Protein AF-A0A6S6UCR0-F1 (afdb_monomer)

Radius of gyration: 27.58 Å; Cα contacts (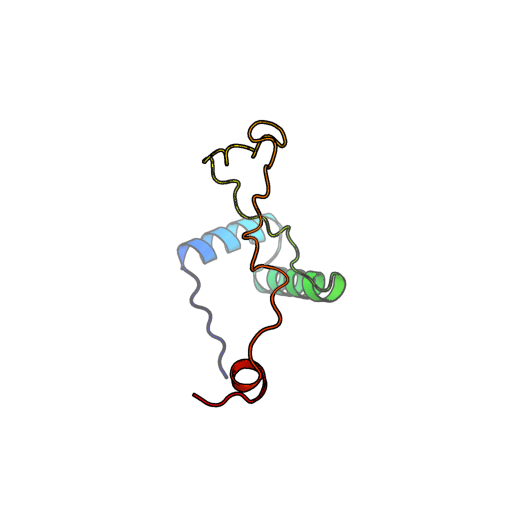8 Å, |Δi|>4): 17; chains: 1; bounding box: 62×42×58 Å

Organism: NCBI:txid298394

Foldseek 3Di:
DDPDDDDDPVNQVVVQVVQVVVVHGPVVVVVVQVVCCVVVVDGNDDDDDPPPPPPPPPPPPPPPPDPPPDDPCPPPDDDPCVVVVPD

Mean predicted aligned error: 16.7 Å

Sequence (87 aa):
MSNTTRVEPELKGNAERILNQLGMNTTQAINIFLKQVELHKGLPFDVQLPLSSEATPQRQSGLHQGVMSMSDDFDEPLDNEFWLGKT

Solvent-accessible surface area (backbone atoms only — not comparable to full-atom values): 5931 Å² total; per-residue (Å²): 134,86,88,76,78,89,70,57,68,66,61,51,53,53,52,50,54,54,35,48,76,72,74,41,52,70,69,58,54,52,52,50,51,53,48,39,24,67,74,67,76,43,74,86,59,89,89,69,79,78,80,63,89,65,75,70,76,74,79,64,88,71,79,67,77,76,76,75,75,68,60,90,66,72,81,54,77,76,59,70,51,73,78,67,70,69,126

Nearest PDB structures (foldseek):
  4ml0-assembly2_E  TM=7.922E-01  e=4.763E-02  Escherichia coli B str. REL606
  4q2u-assembly1_A  TM=7.935E-01  e=6.423E-02  Escherichia coli K-12
  4fxe-assembly1_A-2  TM=8.267E-01  e=1.697E-01  Escherichia coli K-12

InterPro domains:
  IPR007337 RelB antitoxin/Antitoxin DinJ [PF04221] (5-73)
  IPR007337 RelB antitoxin/Antitoxin DinJ [PTHR38781] (4-66)
  IPR007337 RelB antitoxin/Antitoxin DinJ [TIGR02384] (4-61)
  IPR013321 Arc-type ribbon-helix-helix [G3DSA:1.10.1220.10] (2-76)

Structure (mmCIF, N/CA/C/O backbone):
data_AF-A0A6S6UCR0-F1
#
_entry.id   AF-A0A6S6UCR0-F1
#
loop_
_atom_site.group_PDB
_atom_site.id
_atom_site.type_symbol
_atom_site.label_atom_id
_atom_site.label_alt_id
_atom_site.label_comp_id
_atom_site.label_asym_id
_atom_site.label_entity_id
_atom_site.label_seq_id
_atom_site.pdbx_PDB_ins_code
_atom_site.Cartn_x
_atom_site.Cartn_y
_atom_site.Cartn_z
_atom_site.occupancy
_atom_site.B_iso_or_equiv
_atom_site.auth_seq_id
_atom_site.auth_comp_id
_atom_site.auth_asym_id
_atom_site.auth_atom_id
_atom_site.pdbx_PDB_model_num
ATOM 1 N N . MET A 1 1 ? 9.473 4.360 16.049 1.00 45.34 1 MET A N 1
ATOM 2 C CA . MET A 1 1 ? 8.946 5.060 14.858 1.00 45.34 1 MET A CA 1
ATOM 3 C C . MET A 1 1 ? 7.512 4.597 14.635 1.00 45.34 1 MET A C 1
ATOM 5 O O . MET A 1 1 ? 7.324 3.446 14.264 1.00 45.34 1 MET A O 1
ATOM 9 N N . SER A 1 2 ? 6.505 5.426 14.911 1.00 39.12 2 SER A N 1
ATOM 10 C CA . SER A 1 2 ? 5.110 5.069 14.616 1.00 39.12 2 SER A CA 1
ATOM 11 C C . SER A 1 2 ? 4.790 5.479 13.180 1.00 39.12 2 SER A C 1
ATOM 13 O O . SER A 1 2 ? 4.649 6.666 12.899 1.00 39.12 2 SER A O 1
ATOM 15 N N . ASN A 1 3 ? 4.714 4.512 12.263 1.00 51.47 3 ASN A N 1
ATOM 16 C CA . ASN A 1 3 ? 4.242 4.747 10.897 1.00 51.47 3 ASN A CA 1
ATOM 17 C C . ASN A 1 3 ? 2.713 4.887 10.932 1.00 51.47 3 ASN A C 1
ATOM 19 O O . ASN A 1 3 ? 1.990 3.898 10.857 1.00 51.47 3 ASN A O 1
ATOM 23 N N . THR A 1 4 ? 2.222 6.108 11.141 1.00 44.78 4 THR A N 1
ATOM 24 C CA . THR A 1 4 ? 0.789 6.405 11.046 1.00 44.78 4 THR A CA 1
ATOM 25 C C . THR A 1 4 ? 0.519 7.015 9.680 1.00 44.78 4 THR A C 1
ATOM 27 O O . THR A 1 4 ? 0.729 8.202 9.446 1.00 44.78 4 THR A O 1
ATOM 30 N N . THR A 1 5 ? 0.084 6.182 8.740 1.00 64.00 5 THR A N 1
ATOM 31 C CA . THR A 1 5 ? -0.387 6.655 7.439 1.00 64.00 5 THR A CA 1
ATOM 32 C C . THR A 1 5 ? -1.773 7.266 7.631 1.00 64.00 5 THR A C 1
ATOM 34 O O . THR A 1 5 ? -2.697 6.586 8.081 1.00 64.00 5 THR A O 1
ATOM 37 N N . ARG A 1 6 ? -1.935 8.558 7.322 1.00 78.25 6 ARG A N 1
ATOM 38 C CA . ARG A 1 6 ? -3.267 9.168 7.238 1.00 78.25 6 ARG A CA 1
ATOM 39 C C . ARG A 1 6 ? -3.985 8.552 6.041 1.00 78.25 6 ARG A C 1
ATOM 41 O O . ARG A 1 6 ? -3.614 8.814 4.903 1.00 78.25 6 ARG A O 1
ATOM 48 N N . VAL A 1 7 ? -4.986 7.724 6.318 1.00 84.06 7 VAL A N 1
ATOM 49 C CA . VAL A 1 7 ? -5.911 7.191 5.315 1.00 84.06 7 VAL A CA 1
ATOM 50 C C . VAL A 1 7 ? -7.204 7.983 5.422 1.00 84.06 7 VAL A C 1
ATOM 52 O O . VAL A 1 7 ? -7.721 8.185 6.523 1.00 84.06 7 VAL A O 1
ATOM 55 N N . GLU A 1 8 ? -7.708 8.450 4.287 1.00 90.62 8 GLU A N 1
ATOM 56 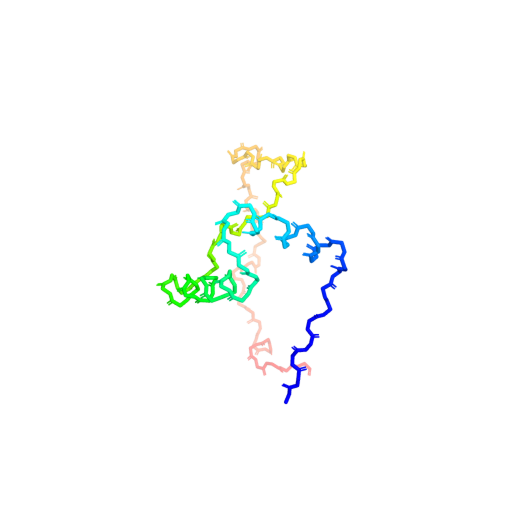C CA . GLU A 1 8 ? -8.970 9.175 4.230 1.00 90.62 8 GLU A CA 1
ATOM 57 C C . GLU A 1 8 ? -10.131 8.278 4.711 1.00 90.62 8 GLU A C 1
ATOM 59 O O . GLU A 1 8 ? -10.199 7.109 4.312 1.00 90.62 8 GLU A O 1
ATOM 64 N N . PRO A 1 9 ? -11.038 8.770 5.581 1.00 89.19 9 PR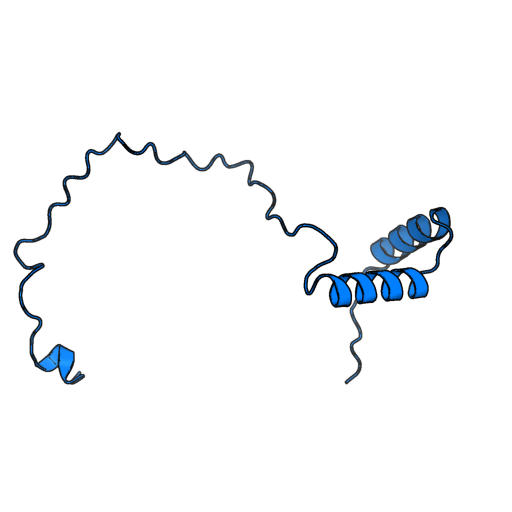O A N 1
ATOM 65 C CA . PRO A 1 9 ? -12.096 7.941 6.162 1.00 89.19 9 PRO A CA 1
ATOM 66 C C . PRO A 1 9 ? -13.008 7.292 5.117 1.00 89.19 9 PRO A C 1
ATOM 68 O O . PRO A 1 9 ? -13.377 6.127 5.271 1.00 89.19 9 PRO A O 1
ATOM 71 N N . GLU A 1 10 ? -13.329 8.013 4.039 1.00 92.56 10 GLU A N 1
ATOM 72 C CA . GLU A 1 10 ? -14.141 7.480 2.940 1.00 92.56 10 GLU A CA 1
ATOM 73 C C . GLU A 1 10 ? -13.420 6.361 2.189 1.00 92.56 10 GLU A C 1
ATOM 75 O O . GLU A 1 10 ? -13.996 5.293 1.975 1.00 92.56 10 GLU A O 1
ATOM 80 N N . LEU A 1 11 ? -12.139 6.559 1.856 1.00 92.88 11 LEU A N 1
ATOM 81 C CA . LEU A 1 11 ? -11.315 5.535 1.212 1.00 92.88 11 LEU A CA 1
ATOM 82 C C . LEU A 1 11 ? -11.267 4.257 2.057 1.00 92.88 11 LEU A C 1
ATOM 84 O O . LEU A 1 11 ? -11.466 3.160 1.533 1.00 92.88 11 LEU A O 1
ATOM 88 N N . LYS A 1 12 ? -11.054 4.398 3.371 1.00 90.06 12 LYS A N 1
ATOM 89 C CA . LYS A 1 12 ? -11.044 3.268 4.305 1.00 90.06 12 LYS A CA 1
ATOM 90 C C . LYS A 1 12 ? -12.393 2.546 4.333 1.00 90.06 12 LYS A C 1
ATOM 92 O O . LYS A 1 12 ? -12.421 1.326 4.199 1.00 90.06 12 LYS A O 1
ATOM 97 N N . GLY A 1 13 ? -13.497 3.282 4.470 1.00 94.38 13 GLY A N 1
ATOM 98 C CA . GLY A 1 13 ? -14.838 2.696 4.517 1.00 94.38 13 GLY A CA 1
ATOM 99 C C . GLY A 1 13 ? -15.213 1.964 3.224 1.00 94.38 13 GLY A C 1
ATOM 100 O O . GLY A 1 13 ? -15.774 0.868 3.267 1.00 94.38 13 GLY A O 1
ATOM 101 N N . ASN A 1 14 ? -14.850 2.527 2.069 1.00 96.44 14 ASN A N 1
ATOM 102 C CA . ASN A 1 14 ? -15.074 1.900 0.768 1.00 96.44 14 ASN A CA 1
ATOM 103 C C . ASN A 1 14 ? -14.249 0.617 0.611 1.00 96.44 14 ASN A C 1
ATOM 105 O O . ASN A 1 14 ? -14.798 -0.420 0.233 1.00 96.44 14 ASN A O 1
ATOM 109 N N . ALA A 1 15 ? -12.960 0.661 0.958 1.00 96.00 15 ALA A N 1
ATOM 110 C CA . ALA A 1 15 ? -12.093 -0.511 0.923 1.00 96.00 15 ALA A CA 1
ATOM 111 C C . ALA A 1 15 ? -12.612 -1.626 1.847 1.00 96.00 15 ALA A C 1
ATOM 113 O O . ALA A 1 15 ? -12.730 -2.770 1.418 1.00 96.00 15 ALA A O 1
ATOM 114 N N . GLU A 1 16 ? -13.005 -1.300 3.082 1.00 96.12 16 GLU A N 1
ATOM 115 C CA . GLU A 1 16 ? -13.560 -2.270 4.035 1.00 96.12 16 GLU A CA 1
ATOM 116 C C . GLU A 1 16 ? -14.845 -2.927 3.518 1.00 96.12 16 GLU A C 1
ATOM 118 O O . GLU A 1 16 ? -15.018 -4.137 3.664 1.00 96.12 16 GLU A O 1
ATOM 123 N N . ARG A 1 17 ? -15.736 -2.176 2.858 1.00 97.50 17 ARG A N 1
ATOM 124 C CA . ARG A 1 17 ? -16.942 -2.753 2.237 1.00 97.50 17 ARG A CA 1
ATOM 125 C C . ARG A 1 17 ? -16.598 -3.761 1.143 1.00 97.50 17 ARG A C 1
ATOM 127 O O . ARG A 1 17 ? -17.208 -4.826 1.113 1.00 97.50 17 ARG A O 1
ATOM 134 N N . ILE A 1 18 ? -15.635 -3.446 0.278 1.00 97.81 18 ILE A N 1
ATOM 135 C CA . ILE A 1 18 ? -15.199 -4.343 -0.803 1.00 97.81 18 ILE A CA 1
ATOM 136 C C . ILE A 1 18 ? -14.547 -5.602 -0.220 1.00 97.81 18 ILE A C 1
ATOM 138 O O . ILE A 1 18 ? -14.908 -6.712 -0.598 1.00 97.81 18 ILE A O 1
ATOM 142 N N . LEU A 1 19 ? -13.639 -5.451 0.746 1.00 97.50 19 LEU A N 1
ATOM 143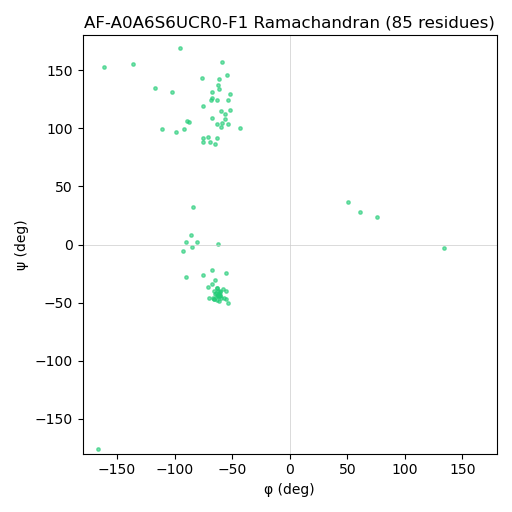 C CA . LEU A 1 19 ? -12.971 -6.585 1.392 1.00 97.50 19 LEU A CA 1
ATOM 144 C C . LEU A 1 19 ? -13.967 -7.514 2.100 1.00 97.50 19 LEU A C 1
ATOM 146 O O . LEU A 1 19 ? -13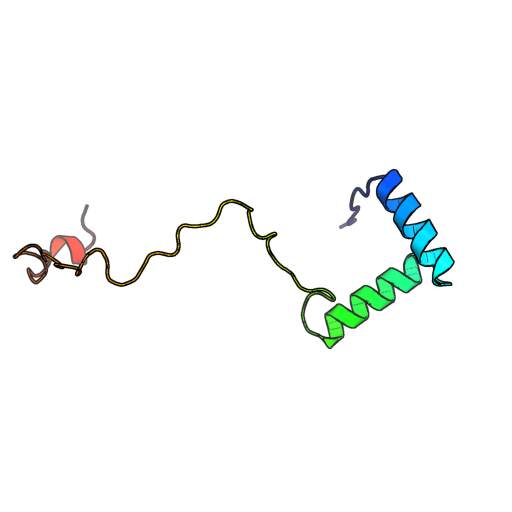.875 -8.733 1.956 1.00 97.50 19 LEU A O 1
ATOM 150 N N . ASN A 1 20 ? -14.973 -6.954 2.776 1.00 97.12 20 ASN A N 1
ATOM 151 C CA . ASN A 1 20 ? -16.029 -7.744 3.409 1.00 97.12 20 ASN A CA 1
ATOM 152 C C . ASN A 1 20 ? -16.859 -8.537 2.386 1.00 97.12 20 ASN A C 1
ATOM 154 O O . ASN A 1 20 ? -17.215 -9.682 2.656 1.00 97.12 20 ASN A O 1
ATOM 158 N N . GLN A 1 21 ? -17.134 -7.975 1.202 1.00 97.88 21 GLN A N 1
ATOM 159 C CA . GLN A 1 21 ? -17.790 -8.714 0.110 1.00 97.88 21 GLN A CA 1
ATOM 160 C C . GLN A 1 21 ? -16.919 -9.861 -0.420 1.00 97.88 21 GLN A C 1
ATOM 162 O O . GLN A 1 21 ? -17.447 -10.889 -0.835 1.00 97.88 21 GLN A O 1
ATOM 167 N N . LEU A 1 22 ? -15.594 -9.711 -0.354 1.00 96.81 22 LEU A N 1
ATOM 168 C CA . LEU A 1 22 ? -14.619 -10.762 -0.660 1.00 96.81 22 LEU A CA 1
ATOM 169 C C . LEU A 1 22 ? -14.408 -11.751 0.504 1.00 96.81 22 LEU A C 1
ATOM 171 O O . LEU A 1 22 ? -13.589 -12.661 0.389 1.00 96.81 22 LEU A O 1
ATOM 175 N N . GLY A 1 23 ? -15.131 -11.596 1.618 1.00 96.88 23 GLY A N 1
ATOM 176 C CA . GLY A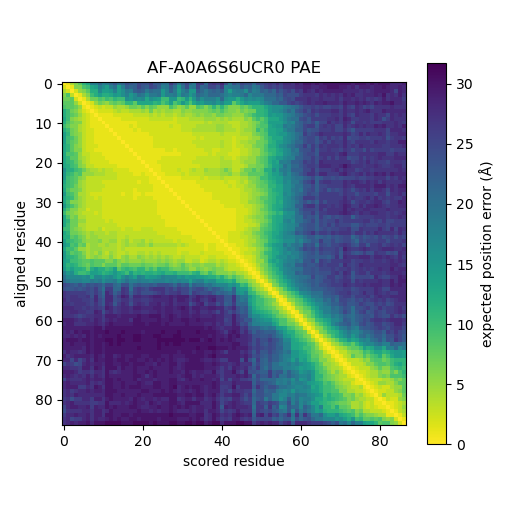 1 23 ? -15.054 -12.490 2.775 1.00 96.88 23 GLY A CA 1
ATOM 177 C C . GLY A 1 23 ? -13.803 -12.300 3.635 1.00 96.88 23 GLY A C 1
ATOM 178 O O . GLY A 1 23 ? -13.404 -13.233 4.331 1.00 96.88 23 GLY A O 1
ATOM 179 N N . MET A 1 24 ? -13.173 -11.122 3.595 1.00 96.56 24 MET A N 1
ATOM 180 C CA . MET A 1 24 ? -11.944 -10.845 4.338 1.00 96.56 24 MET A CA 1
ATOM 181 C C . MET A 1 24 ? -11.936 -9.483 5.028 1.00 96.56 24 MET A C 1
ATOM 183 O O . MET A 1 24 ? -12.604 -8.541 4.616 1.00 96.56 24 MET A O 1
ATOM 187 N N . ASN A 1 25 ? -11.141 -9.372 6.092 1.00 95.94 25 ASN A N 1
ATOM 188 C CA . ASN A 1 25 ? -10.928 -8.107 6.795 1.00 95.94 25 ASN A CA 1
ATOM 189 C C . ASN A 1 25 ? -9.660 -7.382 6.309 1.00 95.94 25 ASN A C 1
ATOM 191 O O . ASN A 1 25 ? -8.805 -7.948 5.624 1.00 95.94 25 ASN A O 1
ATOM 195 N N . THR A 1 26 ? -9.505 -6.122 6.721 1.00 94.31 26 THR A N 1
ATOM 196 C CA . THR A 1 26 ? -8.360 -5.271 6.361 1.00 94.31 26 THR A CA 1
ATOM 197 C C . THR A 1 26 ? -7.012 -5.902 6.717 1.00 94.31 26 THR A C 1
ATOM 199 O O . THR A 1 26 ? -6.074 -5.829 5.930 1.00 94.31 26 THR A O 1
ATOM 202 N N . THR A 1 27 ? -6.898 -6.567 7.870 1.00 95.44 27 THR A N 1
ATOM 203 C CA . THR A 1 27 ? -5.651 -7.224 8.294 1.00 95.44 27 THR A CA 1
ATOM 204 C C . THR A 1 27 ? -5.268 -8.371 7.360 1.00 95.44 27 THR A C 1
ATOM 206 O O . THR A 1 27 ? -4.105 -8.494 6.982 1.00 95.44 27 THR A O 1
ATOM 209 N N . GLN A 1 28 ? -6.235 -9.194 6.952 1.00 97.19 28 GLN A N 1
ATOM 210 C CA . GLN A 1 28 ? -6.010 -10.273 5.991 1.00 97.19 28 GLN A CA 1
ATOM 211 C C . GLN A 1 28 ? -5.578 -9.718 4.631 1.00 97.19 28 GLN A C 1
ATOM 213 O O . GLN A 1 28 ? -4.596 -10.199 4.069 1.00 97.19 28 GLN A O 1
ATOM 218 N N . ALA A 1 29 ? -6.243 -8.668 4.145 1.00 96.31 29 ALA A N 1
ATOM 219 C CA . ALA A 1 29 ? -5.882 -8.012 2.891 1.00 96.31 29 ALA A CA 1
ATOM 220 C C . ALA A 1 29 ? -4.458 -7.431 2.921 1.00 96.31 29 ALA A C 1
ATOM 222 O O . ALA A 1 29 ? -3.688 -7.639 1.985 1.00 96.31 29 ALA A O 1
ATOM 223 N N . ILE A 1 30 ? -4.069 -6.771 4.021 1.00 95.12 30 ILE A N 1
ATOM 224 C CA . ILE A 1 30 ? -2.703 -6.258 4.214 1.00 95.12 30 ILE A CA 1
ATOM 225 C C . ILE A 1 30 ? -1.684 -7.404 4.199 1.00 95.12 30 ILE A C 1
ATOM 227 O O . ILE A 1 30 ? -0.655 -7.298 3.537 1.00 95.12 30 ILE A O 1
ATOM 231 N N . ASN A 1 31 ? -1.968 -8.519 4.876 1.00 96.75 31 ASN A N 1
ATOM 232 C CA . ASN A 1 31 ? -1.073 -9.678 4.869 1.00 96.75 31 ASN A CA 1
ATOM 233 C C . ASN A 1 31 ? -0.889 -10.256 3.460 1.00 96.75 31 ASN A C 1
ATOM 235 O O . ASN A 1 31 ? 0.234 -10.578 3.073 1.00 96.75 31 ASN A O 1
ATOM 239 N N . ILE A 1 32 ? -1.971 -10.359 2.683 1.00 96.50 32 ILE A N 1
AT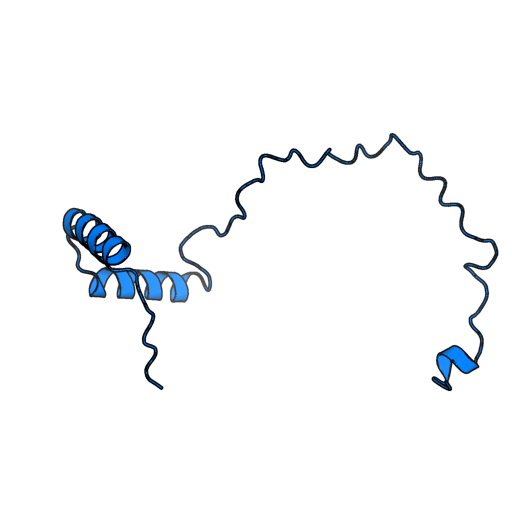OM 240 C CA . ILE A 1 32 ? -1.920 -10.825 1.292 1.00 96.50 32 ILE A CA 1
ATOM 241 C C . ILE A 1 32 ? -1.090 -9.860 0.442 1.00 96.50 32 ILE A C 1
ATOM 243 O O . ILE A 1 32 ? -0.185 -10.304 -0.261 1.00 96.50 32 ILE A O 1
ATOM 247 N N . PHE A 1 33 ? -1.339 -8.552 0.550 1.00 96.12 33 PHE A N 1
ATOM 248 C CA . PHE A 1 33 ? -0.571 -7.520 -0.148 1.00 96.12 33 PHE A CA 1
ATOM 249 C C . PHE A 1 33 ? 0.934 -7.652 0.127 1.00 96.12 33 PHE A C 1
ATOM 251 O O . PHE A 1 33 ? 1.732 -7.734 -0.804 1.00 96.12 33 PHE A O 1
ATOM 258 N N . LEU A 1 34 ? 1.325 -7.755 1.401 1.00 97.00 34 LEU A N 1
ATOM 259 C CA . LEU A 1 34 ? 2.729 -7.896 1.794 1.00 97.00 34 LEU A CA 1
ATOM 260 C C . LEU A 1 34 ? 3.350 -9.197 1.275 1.00 97.00 34 LEU A C 1
ATOM 262 O O . LEU A 1 34 ? 4.501 -9.196 0.842 1.00 97.00 34 LEU A O 1
ATOM 266 N N . LYS A 1 35 ? 2.590 -10.299 1.266 1.00 97.56 35 LYS A N 1
ATOM 267 C CA . LYS A 1 35 ? 3.055 -11.568 0.695 1.00 97.56 35 LYS A CA 1
ATOM 268 C C . LYS A 1 35 ? 3.268 -11.487 -0.809 1.00 97.56 35 LYS A C 1
ATOM 270 O O . LYS A 1 35 ? 4.262 -12.013 -1.297 1.00 97.56 35 LYS A O 1
ATOM 275 N N . GLN A 1 36 ? 2.389 -10.804 -1.534 1.00 98.06 36 GLN A N 1
ATOM 276 C CA . GLN A 1 36 ? 2.579 -10.580 -2.965 1.00 98.06 36 GLN A CA 1
ATOM 277 C C . GLN A 1 36 ? 3.832 -9.733 -3.232 1.00 98.06 36 GLN A C 1
ATOM 279 O O . GLN A 1 36 ? 4.636 -10.091 -4.089 1.00 98.06 36 GLN A O 1
ATOM 284 N N . VAL A 1 37 ? 4.072 -8.687 -2.435 1.00 97.56 37 VAL A N 1
ATOM 285 C CA . VAL A 1 37 ? 5.307 -7.890 -2.532 1.00 97.56 37 VAL A CA 1
ATOM 286 C C . VAL A 1 37 ? 6.555 -8.745 -2.281 1.00 97.56 37 VAL A C 1
ATOM 288 O O . VAL A 1 37 ? 7.531 -8.667 -3.028 1.00 97.56 37 VAL A O 1
ATOM 291 N N . GLU A 1 38 ? 6.526 -9.597 -1.253 1.00 97.62 38 GLU A N 1
ATOM 292 C CA . GLU A 1 38 ? 7.634 -10.495 -0.915 1.00 97.62 38 GLU A CA 1
ATOM 293 C C . GLU A 1 38 ? 7.936 -11.508 -2.031 1.00 97.62 38 GLU A C 1
ATOM 295 O O . GLU A 1 38 ? 9.113 -11.728 -2.342 1.00 97.62 38 GLU A O 1
ATOM 300 N N . LEU A 1 39 ? 6.891 -12.106 -2.617 1.00 97.69 39 LEU A N 1
ATOM 301 C CA . LEU A 1 39 ? 6.986 -13.125 -3.665 1.00 97.69 39 LEU A CA 1
ATOM 302 C C . LEU A 1 39 ? 7.480 -12.544 -4.990 1.00 97.69 39 LEU A C 1
ATOM 304 O O . LEU A 1 39 ? 8.370 -13.115 -5.615 1.00 97.69 39 LEU A O 1
ATOM 308 N N . HIS A 1 40 ? 6.929 -11.403 -5.399 1.00 96.31 40 HIS A N 1
ATOM 309 C CA . HIS A 1 40 ? 7.187 -10.817 -6.714 1.00 96.31 40 HIS A CA 1
ATOM 310 C C . HIS A 1 40 ? 8.337 -9.806 -6.722 1.00 96.31 40 HIS A C 1
ATOM 312 O O . HIS A 1 40 ? 8.714 -9.330 -7.789 1.00 96.31 40 HIS A O 1
ATOM 318 N N . LYS A 1 41 ? 8.906 -9.473 -5.552 1.00 95.25 41 LYS A N 1
ATOM 319 C CA . LYS A 1 41 ? 9.947 -8.438 -5.396 1.00 95.25 41 LYS A CA 1
ATOM 320 C C . LYS A 1 41 ? 9.552 -7.111 -6.061 1.00 95.25 41 LYS A C 1
ATOM 322 O O . LYS A 1 41 ? 10.391 -6.409 -6.616 1.00 95.25 41 LYS A O 1
ATOM 327 N N . GLY A 1 42 ? 8.266 -6.775 -5.992 1.00 93.62 42 GLY A N 1
ATOM 328 C CA . GLY A 1 42 ? 7.664 -5.645 -6.692 1.00 93.62 42 GLY A CA 1
ATOM 329 C C . GLY A 1 42 ? 6.265 -5.334 -6.169 1.00 93.62 42 GLY A C 1
ATOM 330 O O . GLY A 1 42 ? 5.812 -5.935 -5.196 1.00 93.62 42 GLY A O 1
ATOM 331 N N . LEU A 1 43 ? 5.581 -4.375 -6.791 1.00 95.50 43 LEU A N 1
ATOM 332 C CA . LEU A 1 43 ? 4.202 -4.046 -6.430 1.00 95.50 43 LEU A CA 1
ATOM 333 C C . LEU A 1 43 ? 3.231 -5.099 -6.984 1.00 95.50 43 LEU A C 1
ATOM 335 O O . LEU A 1 43 ? 3.435 -5.590 -8.092 1.00 95.50 43 LEU A O 1
ATOM 339 N N . PRO A 1 44 ? 2.161 -5.443 -6.246 1.00 92.88 44 PRO A N 1
ATOM 340 C CA . PRO A 1 44 ? 1.216 -6.485 -6.640 1.00 92.88 44 PRO A CA 1
ATOM 341 C C . PRO A 1 44 ? 0.136 -5.966 -7.602 1.00 92.88 44 PRO A C 1
ATOM 343 O O . PRO A 1 44 ? -1.019 -6.381 -7.545 1.00 92.88 44 PRO A O 1
ATOM 346 N N . PHE A 1 45 ? 0.501 -4.994 -8.428 1.00 92.06 45 PHE A N 1
ATOM 347 C CA . PHE A 1 45 ? -0.305 -4.398 -9.479 1.00 92.06 45 PHE A CA 1
ATOM 348 C C . PHE A 1 45 ? 0.632 -3.685 -10.455 1.00 92.06 45 PHE A C 1
ATOM 350 O O . PHE A 1 45 ? 1.711 -3.225 -10.068 1.00 92.06 45 PHE A O 1
ATOM 357 N N . ASP A 1 46 ? 0.208 -3.572 -11.710 1.00 88.38 46 ASP A N 1
ATOM 358 C CA . ASP A 1 46 ? 0.981 -2.868 -12.726 1.00 88.38 46 ASP A CA 1
ATOM 359 C C . ASP A 1 46 ? 1.031 -1.369 -12.424 1.00 88.38 46 ASP A C 1
ATOM 361 O O . ASP A 1 46 ? 0.005 -0.704 -12.265 1.00 88.38 46 ASP A O 1
ATOM 365 N N . VAL A 1 47 ? 2.243 -0.818 -12.372 1.00 86.19 47 VAL A N 1
ATOM 366 C CA . VAL A 1 47 ? 2.454 0.623 -12.227 1.00 86.19 47 VAL A CA 1
ATOM 367 C C . VAL A 1 47 ? 2.561 1.227 -13.615 1.00 86.19 47 VAL A C 1
ATOM 369 O O . VAL A 1 47 ? 3.607 1.161 -14.257 1.00 86.19 47 VAL A O 1
ATOM 372 N N . GLN A 1 48 ? 1.465 1.815 -14.080 1.00 84.56 48 GLN A N 1
ATOM 373 C CA . GLN A 1 48 ? 1.416 2.534 -15.346 1.00 84.56 48 GLN A CA 1
ATOM 374 C C . GLN A 1 48 ? 1.084 3.997 -15.068 1.00 84.56 48 GLN A C 1
ATOM 376 O O . GLN A 1 48 ? 0.183 4.301 -14.283 1.00 84.56 48 GLN A O 1
ATOM 381 N N . LEU A 1 49 ? 1.808 4.911 -15.713 1.00 81.19 49 LEU A N 1
ATOM 382 C CA . LEU A 1 49 ? 1.354 6.292 -15.791 1.00 81.19 49 LEU A CA 1
ATOM 383 C C . LEU A 1 49 ? 0.098 6.288 -16.676 1.00 81.19 49 LEU A C 1
ATOM 385 O O . LEU A 1 49 ? 0.146 5.674 -17.747 1.00 81.19 49 LEU A O 1
ATOM 389 N N . PRO A 1 50 ? -1.016 6.923 -16.266 1.00 74.94 50 PRO A N 1
ATOM 390 C CA . PRO A 1 50 ? -2.150 7.078 -17.161 1.00 74.94 50 PRO A CA 1
ATOM 391 C C . PRO A 1 50 ? -1.638 7.691 -18.461 1.00 74.94 50 PRO A C 1
ATOM 393 O O . PRO A 1 50 ? -0.897 8.677 -18.431 1.00 74.94 50 PRO A O 1
ATOM 396 N N . LEU A 1 51 ? -1.989 7.076 -19.592 1.00 67.50 51 LEU A N 1
ATOM 397 C CA . LEU A 1 51 ? -1.718 7.662 -20.894 1.00 67.50 51 LEU A CA 1
ATOM 398 C C . LEU A 1 51 ? -2.371 9.040 -20.878 1.00 67.50 51 LEU A C 1
ATOM 400 O O . LEU A 1 51 ? -3.599 9.145 -20.861 1.00 67.50 51 LEU A O 1
ATOM 404 N N . SER A 1 52 ? -1.548 10.087 -20.810 1.00 63.31 52 SER A N 1
ATOM 405 C CA . SER A 1 52 ? -2.034 11.436 -21.034 1.00 63.31 52 SER A CA 1
ATOM 406 C C . SER A 1 52 ? -2.750 11.402 -22.378 1.00 63.31 52 SER A C 1
ATOM 408 O O . SER A 1 52 ? -2.178 10.976 -23.382 1.00 63.31 52 SER A O 1
ATOM 410 N N . SER A 1 53 ? -4.013 11.817 -22.404 1.00 58.25 53 SER A N 1
ATOM 411 C CA . SER A 1 53 ? -4.762 12.015 -23.647 1.00 58.25 53 SER A CA 1
ATOM 412 C C . SER A 1 53 ? -4.143 13.103 -24.531 1.00 58.25 53 SER A C 1
ATOM 414 O O . SER A 1 53 ? -4.648 13.392 -25.612 1.00 58.25 53 SER A O 1
ATOM 416 N N . GLU A 1 54 ? -3.046 13.715 -24.096 1.00 59.78 54 GLU A N 1
ATOM 417 C CA . GLU A 1 54 ? -2.163 14.479 -24.950 1.00 59.78 54 GLU A CA 1
ATOM 418 C C . GLU A 1 54 ? -1.349 13.492 -25.776 1.00 59.78 54 GLU A C 1
ATOM 420 O O . GLU A 1 54 ? -0.294 13.005 -25.364 1.00 59.78 54 GLU A O 1
ATOM 425 N N . ALA A 1 55 ? -1.889 13.176 -26.955 1.00 53.31 55 ALA A N 1
ATOM 426 C CA . ALA A 1 55 ? -1.153 12.553 -28.035 1.00 53.31 55 ALA A CA 1
ATOM 427 C C . ALA A 1 55 ? 0.204 13.251 -28.149 1.00 53.31 55 ALA A C 1
ATOM 429 O O . ALA A 1 55 ? 0.309 14.350 -28.691 1.00 53.31 55 ALA A O 1
ATOM 430 N N . THR A 1 56 ? 1.248 12.629 -27.603 1.00 55.25 56 THR A N 1
ATOM 431 C CA . THR A 1 56 ? 2.612 13.045 -27.890 1.00 55.25 56 THR A CA 1
ATOM 432 C C . THR A 1 56 ? 2.727 12.868 -29.397 1.00 55.25 56 THR A C 1
ATOM 434 O O . THR A 1 56 ? 2.552 11.730 -29.849 1.00 55.25 56 THR A O 1
ATOM 437 N N . PRO A 1 57 ? 2.913 13.933 -30.203 1.00 56.22 57 PRO A N 1
ATOM 438 C CA . PRO A 1 57 ? 3.104 13.751 -31.627 1.00 56.22 57 PRO A CA 1
ATOM 439 C C . PRO A 1 57 ? 4.291 12.809 -31.753 1.00 56.22 57 PRO A C 1
ATOM 441 O O . PRO A 1 57 ? 5.403 13.123 -31.318 1.00 56.22 57 PRO A O 1
ATOM 444 N N . GLN A 1 58 ? 4.012 11.599 -32.236 1.00 58.19 58 GLN A N 1
ATOM 445 C CA . GLN A 1 58 ? 5.028 10.608 -32.525 1.00 58.19 58 GLN A CA 1
ATOM 446 C C . GLN A 1 58 ? 6.030 11.340 -33.399 1.00 58.19 58 GLN A C 1
ATOM 448 O O . GLN A 1 58 ? 5.667 11.829 -34.471 1.00 58.19 58 GLN A O 1
ATOM 453 N N . ARG A 1 59 ? 7.260 11.514 -32.904 1.00 58.12 59 ARG A N 1
ATOM 454 C CA . ARG A 1 59 ? 8.322 12.082 -33.722 1.00 58.12 59 ARG A CA 1
ATOM 455 C C . ARG A 1 59 ? 8.457 11.142 -34.909 1.00 58.12 59 ARG A C 1
ATOM 457 O O . ARG A 1 59 ? 8.998 10.049 -34.767 1.00 58.12 59 ARG A O 1
ATOM 464 N N . GLN A 1 60 ? 7.894 11.527 -36.050 1.00 57.31 60 GLN A N 1
ATOM 465 C CA . GLN A 1 60 ? 8.064 10.791 -37.287 1.00 57.31 60 GLN A CA 1
ATOM 466 C C . GLN A 1 60 ? 9.552 10.866 -37.612 1.00 57.31 60 GLN A C 1
ATOM 468 O O . GLN A 1 60 ? 10.069 11.913 -38.006 1.00 57.31 60 GLN A O 1
ATOM 473 N N . SER A 1 61 ? 10.251 9.758 -37.368 1.00 54.22 61 SER A N 1
ATOM 474 C CA . SER A 1 61 ? 11.604 9.554 -37.862 1.00 54.22 61 SER A CA 1
ATOM 475 C C . SER A 1 61 ? 11.532 9.651 -39.384 1.00 54.22 61 SER A C 1
ATOM 477 O O . SER A 1 61 ? 10.974 8.769 -40.033 1.00 54.22 61 SER A O 1
ATOM 479 N N . GLY A 1 62 ? 11.988 10.778 -39.936 1.00 57.47 62 GLY A N 1
ATOM 480 C CA . GLY A 1 62 ? 12.028 11.003 -41.381 1.00 57.47 62 GLY A CA 1
ATOM 481 C C . GLY A 1 62 ? 11.519 12.350 -41.894 1.00 57.47 62 GLY A C 1
ATOM 482 O O . GLY A 1 62 ? 11.634 12.574 -43.092 1.00 57.47 62 GLY A O 1
ATOM 483 N N . LEU A 1 63 ? 10.995 13.258 -41.059 1.00 55.94 63 LEU A N 1
ATOM 484 C CA . LEU A 1 63 ? 10.564 14.574 -41.571 1.00 55.94 63 LEU A CA 1
ATOM 485 C C . LEU A 1 63 ? 11.646 15.652 -41.537 1.00 55.94 63 LEU A C 1
ATOM 487 O O . LEU A 1 63 ? 11.650 16.520 -42.402 1.00 55.94 63 LEU A O 1
ATOM 491 N N . HIS A 1 64 ? 12.607 15.564 -40.619 1.00 51.91 64 HIS A N 1
ATOM 492 C CA . HIS A 1 64 ? 13.862 16.297 -40.741 1.00 51.91 64 HIS A CA 1
ATOM 493 C C . 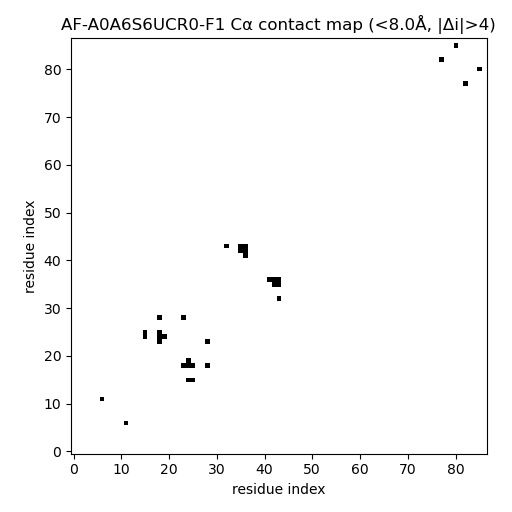HIS A 1 64 ? 14.934 15.246 -41.001 1.00 51.91 64 HIS A C 1
ATOM 495 O O . HIS A 1 64 ? 15.353 14.544 -40.080 1.00 51.91 64 HIS A O 1
ATOM 501 N N . GLN A 1 65 ? 15.322 15.078 -42.267 1.00 53.41 65 GLN A N 1
ATOM 502 C CA . GLN A 1 65 ? 16.573 14.411 -42.607 1.00 53.41 65 GLN A CA 1
ATOM 503 C C . GLN A 1 65 ? 17.638 15.167 -41.813 1.00 53.41 65 GLN A C 1
ATOM 505 O O . GLN A 1 65 ? 17.878 16.341 -42.083 1.00 53.41 65 GLN A O 1
ATOM 510 N N . GLY A 1 66 ? 18.111 14.566 -40.721 1.00 54.66 66 GLY A N 1
ATOM 511 C CA . GLY A 1 66 ? 18.969 15.232 -39.758 1.00 54.66 66 GLY A CA 1
ATOM 512 C C . GLY A 1 66 ? 20.260 15.616 -40.449 1.00 54.66 66 GLY A C 1
ATOM 513 O O . GLY A 1 66 ? 21.192 14.820 -40.489 1.00 54.66 66 GLY A O 1
ATOM 514 N N . VAL A 1 67 ? 20.318 16.830 -40.991 1.00 58.12 67 VAL A N 1
ATOM 515 C CA . VAL A 1 67 ? 21.587 17.487 -41.239 1.00 58.12 67 VAL A CA 1
ATOM 516 C C . VAL A 1 67 ? 22.092 17.798 -39.841 1.00 58.12 67 VAL A C 1
ATOM 518 O O . VAL A 1 67 ? 21.754 18.821 -39.248 1.00 58.12 67 VAL A O 1
ATOM 521 N N . MET A 1 68 ? 22.806 16.842 -39.252 1.00 58.94 68 MET A N 1
ATOM 522 C CA . MET A 1 68 ? 23.690 17.146 -38.144 1.00 58.94 68 MET A CA 1
ATOM 523 C C . MET A 1 68 ? 24.767 18.046 -38.739 1.00 58.94 68 MET A C 1
ATOM 525 O O . MET A 1 68 ? 25.778 17.569 -39.241 1.00 58.94 68 MET A O 1
ATOM 529 N N . SER A 1 69 ? 24.495 19.351 -38.774 1.00 61.31 69 SER A N 1
ATOM 530 C CA . SER A 1 69 ? 25.547 20.336 -38.948 1.00 61.31 69 SER A CA 1
ATOM 531 C C . SER A 1 69 ? 26.310 20.318 -37.638 1.00 61.31 69 SER A C 1
ATOM 533 O O . SER A 1 69 ? 25.902 20.947 -36.663 1.00 61.31 69 SER A O 1
ATOM 535 N N . MET A 1 70 ? 27.360 19.507 -37.589 1.00 67.81 70 MET A N 1
ATOM 536 C CA . MET A 1 70 ? 28.382 19.710 -36.580 1.00 67.81 70 MET A CA 1
ATOM 537 C C . MET A 1 70 ? 28.988 21.088 -36.848 1.00 67.81 70 MET A C 1
ATOM 539 O O . MET A 1 70 ? 29.154 21.482 -38.004 1.00 67.81 70 MET A O 1
ATOM 543 N N . SER A 1 71 ? 29.219 21.861 -35.792 1.00 70.62 71 SER A N 1
ATOM 544 C CA . SER A 1 71 ? 30.142 22.986 -35.891 1.00 70.62 71 SER A CA 1
ATOM 545 C C . SER A 1 71 ? 31.516 22.424 -36.244 1.00 70.62 71 SER A C 1
ATOM 547 O O . SER A 1 71 ? 31.876 21.365 -35.728 1.00 70.62 71 SER A O 1
ATOM 549 N N . ASP A 1 72 ? 32.274 23.125 -37.086 1.00 77.25 72 ASP A N 1
ATOM 550 C CA . ASP A 1 72 ? 33.633 22.706 -37.464 1.00 77.25 72 ASP A CA 1
ATOM 551 C C . ASP A 1 72 ? 34.538 22.498 -36.228 1.00 77.25 72 ASP A C 1
ATOM 553 O O . ASP A 1 72 ? 35.439 21.664 -36.250 1.00 77.25 72 ASP A O 1
ATOM 557 N N . ASP A 1 73 ? 34.217 23.162 -35.115 1.00 76.50 73 ASP A N 1
ATOM 558 C CA . ASP A 1 73 ? 34.958 23.104 -33.850 1.00 76.50 73 ASP A CA 1
ATOM 559 C C . ASP A 1 73 ? 34.538 21.931 -32.935 1.00 76.50 73 ASP A C 1
ATOM 561 O O . ASP A 1 73 ? 34.935 21.864 -31.775 1.00 76.50 73 ASP A O 1
ATOM 565 N N . PHE A 1 74 ? 33.701 20.993 -33.402 1.00 77.94 74 PHE A N 1
ATOM 566 C CA . PHE A 1 74 ? 33.264 19.853 -32.576 1.00 77.94 74 PHE A CA 1
ATOM 567 C C . PHE A 1 74 ? 34.405 18.874 -32.248 1.00 77.94 74 PHE A C 1
ATOM 569 O O . PHE A 1 74 ? 34.433 18.310 -31.155 1.00 77.94 74 PHE A O 1
ATOM 576 N N . ASP A 1 75 ? 35.348 18.700 -33.177 1.00 80.12 75 ASP A N 1
ATOM 577 C CA . ASP A 1 75 ? 36.551 17.880 -32.982 1.00 80.12 75 ASP A CA 1
ATOM 578 C C . ASP A 1 75 ? 37.731 18.693 -32.409 1.00 80.12 75 ASP A C 1
ATOM 580 O O . ASP A 1 75 ? 38.830 18.152 -32.243 1.00 80.12 75 ASP A O 1
ATOM 584 N N . GLU A 1 76 ? 37.541 19.986 -32.108 1.00 81.88 76 GLU A N 1
ATOM 585 C CA . GLU A 1 76 ? 38.608 20.806 -31.539 1.00 81.88 76 GLU A CA 1
ATOM 586 C C . GLU A 1 76 ? 38.916 20.329 -30.108 1.00 81.88 76 GLU A C 1
ATOM 588 O O . GLU A 1 76 ? 38.014 20.223 -29.266 1.00 81.88 76 GLU A O 1
ATOM 593 N N . PRO A 1 77 ? 40.181 19.983 -29.800 1.00 80.25 77 PRO A N 1
ATOM 594 C CA . PRO A 1 77 ? 40.535 19.542 -28.466 1.00 80.25 77 PRO A CA 1
ATOM 595 C C . PRO A 1 77 ? 40.294 20.685 -27.484 1.00 80.25 77 PRO A C 1
ATOM 597 O O . PRO A 1 77 ? 40.844 21.775 -27.635 1.00 80.25 77 PRO A O 1
ATOM 600 N N . LEU A 1 78 ? 39.493 20.408 -26.455 1.00 79.94 78 LEU A N 1
ATOM 601 C CA . LEU A 1 78 ? 39.269 21.350 -25.364 1.00 79.94 78 LEU A CA 1
ATOM 602 C C . LEU A 1 78 ? 40.607 21.778 -24.758 1.00 79.94 78 LEU A C 1
ATOM 604 O O . LEU A 1 78 ? 41.550 20.980 -24.671 1.00 79.94 78 LEU A O 1
ATOM 608 N N . ASP A 1 79 ? 40.670 23.032 -24.321 1.00 80.50 79 ASP A N 1
ATOM 609 C CA . ASP A 1 79 ? 41.860 23.550 -23.672 1.00 80.50 79 ASP A CA 1
ATOM 610 C C . ASP A 1 79 ? 42.226 22.737 -22.417 1.00 80.50 79 ASP A C 1
ATOM 612 O O . ASP A 1 79 ? 41.449 21.999 -21.803 1.00 80.50 79 ASP A O 1
ATOM 616 N N . ASN A 1 80 ? 43.496 22.824 -22.048 1.00 76.38 80 ASN A N 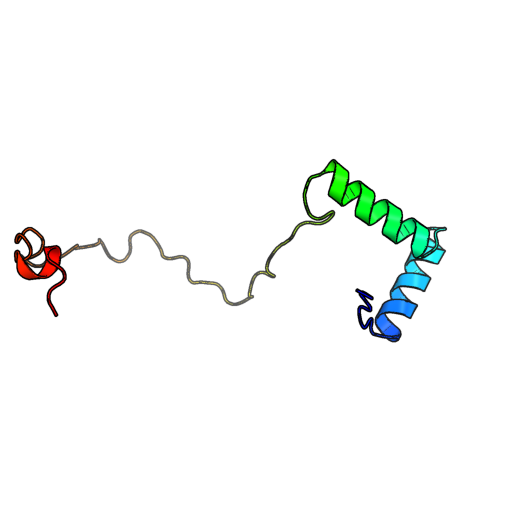1
ATOM 617 C CA . ASN A 1 80 ? 44.029 22.136 -20.882 1.00 76.38 80 ASN A CA 1
ATOM 618 C C . ASN A 1 80 ? 43.475 22.696 -19.559 1.00 76.38 80 ASN A C 1
ATOM 620 O O . ASN A 1 80 ? 43.495 21.978 -18.558 1.00 76.38 80 ASN A O 1
ATOM 624 N N . GLU A 1 81 ? 42.974 23.934 -19.536 1.00 79.56 81 GLU A N 1
ATOM 625 C CA . GLU A 1 81 ? 42.377 24.551 -18.346 1.00 79.56 81 GLU A CA 1
ATOM 626 C C . GLU A 1 81 ? 41.026 23.921 -17.987 1.00 79.56 81 GLU A C 1
ATOM 628 O O . GLU A 1 81 ? 40.780 23.660 -16.803 1.00 79.56 81 GLU A O 1
ATOM 633 N N . PHE A 1 82 ? 40.222 23.553 -18.994 1.00 74.81 82 PHE A N 1
ATOM 634 C CA . PHE A 1 82 ? 38.996 22.774 -18.825 1.00 74.81 82 PHE A CA 1
ATOM 635 C C . PHE A 1 82 ? 39.255 21.452 -18.088 1.00 74.81 82 PHE A C 1
ATOM 637 O O . PHE A 1 82 ? 38.567 21.122 -17.120 1.00 74.81 82 PHE A O 1
ATOM 644 N N . TRP A 1 83 ? 40.291 20.709 -18.489 1.00 74.06 83 TRP A N 1
ATOM 645 C CA . TRP A 1 83 ? 40.632 19.419 -17.874 1.00 74.06 83 TRP A CA 1
ATOM 646 C C . TRP A 1 83 ? 41.297 19.540 -16.502 1.00 74.06 83 TRP A C 1
ATOM 648 O O . TRP A 1 83 ? 41.188 18.625 -15.684 1.00 74.06 83 TRP A O 1
ATOM 658 N N . LEU A 1 84 ? 41.978 20.655 -16.227 1.00 76.69 84 LEU A N 1
ATOM 659 C CA . LEU A 1 84 ? 42.611 20.908 -14.931 1.00 76.69 84 LEU A CA 1
ATOM 660 C C . LEU A 1 84 ? 41.658 21.514 -13.891 1.00 76.69 84 LEU A C 1
ATOM 662 O O . LEU A 1 84 ? 42.079 21.713 -12.749 1.00 76.69 84 LEU A O 1
ATOM 666 N N . GLY A 1 85 ? 40.400 21.790 -14.256 1.00 64.50 85 GLY A N 1
ATOM 667 C CA . GLY A 1 85 ? 39.370 22.274 -13.334 1.00 64.50 85 GLY A CA 1
ATOM 668 C C . GLY A 1 85 ? 39.718 23.613 -12.683 1.00 64.50 85 GLY A C 1
ATOM 669 O O . GLY A 1 85 ? 39.312 23.869 -11.549 1.00 64.50 85 GLY A O 1
ATOM 670 N N . LYS A 1 86 ? 40.510 24.446 -13.364 1.00 59.12 86 LYS A N 1
ATOM 671 C CA . LYS A 1 86 ? 40.820 25.794 -12.895 1.00 59.12 86 LYS A CA 1
ATOM 672 C C . LYS A 1 86 ? 39.760 26.749 -13.431 1.00 59.12 86 LYS A C 1
ATOM 674 O O . LYS A 1 86 ? 39.740 27.055 -14.615 1.00 59.12 86 LYS A O 1
ATOM 679 N N . THR A 1 87 ? 38.884 27.179 -12.531 1.00 61.34 87 THR A N 1
ATOM 680 C CA . THR A 1 87 ? 38.013 28.354 -12.675 1.00 61.34 87 THR A CA 1
ATOM 681 C C . THR A 1 87 ? 38.542 29.480 -11.810 1.00 61.34 87 THR A C 1
ATOM 683 O O . THR A 1 87 ? 38.925 29.158 -10.658 1.00 61.34 87 THR A O 1
#

Secondary structure (DSSP, 8-state):
--------HHHHHHHHHHHHHTT--HHHHHHHHHHHHHHHTS-SS-------SS------TTSS-------GGGGSPPPHHHHHT--

pLDDT: mean 79.15, std 17.25, range [39.12, 98.06]